Protein AF-A0A7X5WNB0-F1 (afdb_monomer_lite)

Foldseek 3Di:
DEEFLLCQVVLVVVQVVCVVVVHDDDYQDDPHSDGDDQVSRLVSQVVCCVVVVDVDGDYDYNPPPVSVD

Structure (mmCIF, N/CA/C/O backbone):
data_AF-A0A7X5WNB0-F1
#
_entry.id   AF-A0A7X5WNB0-F1
#
loop_
_atom_site.group_PDB
_atom_site.id
_atom_site.type_symbol
_atom_site.label_atom_id
_atom_site.label_alt_id
_atom_site.label_comp_id
_atom_site.label_asym_id
_atom_site.label_entity_id
_atom_site.label_seq_id
_atom_site.pdbx_PDB_ins_code
_atom_site.Cartn_x
_atom_site.Cartn_y
_atom_site.Cartn_z
_atom_site.occupancy
_atom_site.B_iso_or_equiv
_atom_site.auth_seq_id
_atom_site.auth_comp_id
_atom_site.auth_asym_id
_atom_site.auth_atom_id
_atom_site.pdbx_PDB_model_num
ATOM 1 N N . ILE A 1 1 ? -2.551 1.692 3.061 1.00 98.19 1 ILE A N 1
ATOM 2 C CA . ILE A 1 1 ? -1.768 2.551 2.138 1.00 98.19 1 ILE A CA 1
ATOM 3 C C . ILE A 1 1 ? -1.022 1.654 1.165 1.00 98.19 1 ILE A C 1
ATOM 5 O O . ILE A 1 1 ? -0.560 0.608 1.601 1.00 98.19 1 ILE A O 1
ATOM 9 N N . GLY A 1 2 ? -0.939 2.026 -0.108 1.00 97.94 2 GLY A N 1
ATOM 10 C CA . GLY A 1 2 ? -0.215 1.271 -1.127 1.00 97.94 2 GLY A CA 1
ATOM 11 C C . GLY A 1 2 ? 0.433 2.182 -2.167 1.00 97.94 2 GLY A C 1
ATOM 12 O O . GLY A 1 2 ? 0.094 3.365 -2.244 1.00 97.94 2 GLY A O 1
ATOM 13 N N . ALA A 1 3 ? 1.381 1.657 -2.932 1.00 97.81 3 ALA A N 1
ATOM 14 C CA . ALA A 1 3 ? 2.050 2.380 -4.000 1.00 97.81 3 ALA A CA 1
ATOM 15 C C . ALA A 1 3 ? 2.691 1.469 -5.043 1.00 97.81 3 ALA A C 1
ATOM 17 O O . ALA A 1 3 ? 3.059 0.339 -4.734 1.00 97.81 3 ALA A O 1
ATOM 18 N N . ASP A 1 4 ? 2.909 2.008 -6.240 1.00 96.75 4 ASP A N 1
ATOM 19 C CA . ASP A 1 4 ? 3.860 1.431 -7.188 1.00 96.75 4 ASP A CA 1
ATOM 20 C C . ASP A 1 4 ? 5.307 1.846 -6.863 1.00 96.75 4 ASP A C 1
ATOM 22 O O . ASP A 1 4 ? 5.597 2.560 -5.894 1.00 96.75 4 ASP A O 1
ATOM 26 N N . HIS A 1 5 ? 6.231 1.415 -7.715 1.00 96.62 5 HIS A N 1
ATOM 27 C CA . HIS A 1 5 ? 7.648 1.750 -7.620 1.00 96.62 5 HIS A CA 1
ATOM 28 C C . HIS A 1 5 ? 7.938 3.260 -7.698 1.00 96.62 5 HIS A C 1
ATOM 30 O O . HIS A 1 5 ? 8.860 3.751 -7.041 1.00 96.62 5 HIS A O 1
ATOM 36 N N . GLY A 1 6 ? 7.138 4.023 -8.451 1.00 95.50 6 GLY A N 1
ATOM 37 C CA . GLY A 1 6 ? 7.234 5.482 -8.530 1.00 95.50 6 GLY A CA 1
ATOM 38 C C . GLY A 1 6 ? 6.792 6.175 -7.236 1.00 95.50 6 GLY A C 1
ATOM 39 O O . GLY A 1 6 ? 7.398 7.168 -6.823 1.00 95.50 6 GLY A O 1
ATOM 40 N N . GLY A 1 7 ? 5.781 5.625 -6.561 1.00 96.12 7 GLY A N 1
ATOM 41 C CA . GLY A 1 7 ? 5.218 6.139 -5.314 1.00 96.12 7 GLY A CA 1
ATOM 42 C C . GLY A 1 7 ? 5.903 5.652 -4.032 1.00 96.12 7 GLY A C 1
ATOM 43 O O . GLY A 1 7 ? 5.705 6.265 -2.978 1.00 96.12 7 GLY A O 1
ATOM 44 N N . PHE A 1 8 ? 6.736 4.604 -4.096 1.00 97.69 8 PHE A N 1
ATOM 45 C CA . PHE A 1 8 ? 7.316 3.912 -2.934 1.00 97.69 8 PHE A CA 1
ATOM 46 C C . PHE A 1 8 ? 7.902 4.852 -1.865 1.00 97.69 8 PHE A C 1
ATOM 48 O O . PHE A 1 8 ? 7.512 4.808 -0.698 1.00 97.69 8 PHE A O 1
ATOM 55 N N . ARG A 1 9 ? 8.796 5.774 -2.249 1.00 97.38 9 ARG A N 1
ATOM 56 C CA . ARG A 1 9 ? 9.442 6.686 -1.282 1.00 97.38 9 ARG A CA 1
ATOM 57 C C . ARG A 1 9 ? 8.456 7.624 -0.583 1.00 97.38 9 ARG A C 1
ATOM 59 O O . ARG A 1 9 ? 8.648 7.958 0.587 1.00 97.38 9 ARG A O 1
ATOM 66 N N . LEU A 1 10 ? 7.419 8.072 -1.288 1.00 97.31 10 LEU A N 1
ATOM 67 C CA . LEU A 1 10 ? 6.394 8.933 -0.703 1.00 97.31 10 LEU A CA 1
ATOM 68 C C . LEU A 1 10 ? 5.454 8.125 0.203 1.00 97.31 10 LEU A C 1
ATOM 70 O O . LEU A 1 10 ? 5.149 8.585 1.304 1.00 97.31 10 LEU A O 1
ATOM 74 N N . LYS A 1 11 ? 5.076 6.910 -0.211 1.00 97.56 11 LYS A N 1
ATOM 75 C CA . LYS A 1 11 ? 4.308 5.948 0.593 1.00 97.56 11 LYS A CA 1
ATOM 76 C C . LYS A 1 11 ? 4.963 5.707 1.954 1.00 97.56 11 LYS A C 1
ATOM 78 O O . LYS A 1 11 ? 4.305 5.878 2.979 1.00 97.56 11 LYS A O 1
ATOM 83 N N . GLU A 1 12 ? 6.264 5.413 1.968 1.00 98.38 12 GLU A N 1
ATOM 84 C CA . GLU A 1 12 ? 7.036 5.201 3.202 1.00 98.38 12 GLU A CA 1
ATOM 85 C C . GLU A 1 12 ? 7.002 6.431 4.120 1.00 98.38 12 GLU A C 1
ATOM 87 O O . GLU A 1 12 ? 6.732 6.322 5.318 1.00 98.38 12 GLU A O 1
ATOM 92 N N . ARG A 1 13 ? 7.196 7.632 3.559 1.00 98.31 13 ARG A N 1
ATOM 93 C CA . ARG A 1 13 ? 7.183 8.881 4.333 1.00 98.31 13 ARG A CA 1
ATOM 94 C C . ARG A 1 13 ? 5.805 9.196 4.922 1.00 98.31 13 ARG A C 1
ATOM 96 O O . ARG A 1 13 ? 5.725 9.653 6.063 1.00 98.31 13 ARG A O 1
ATOM 103 N N . ILE A 1 14 ? 4.733 8.954 4.166 1.00 98.06 14 ILE A N 1
ATOM 104 C CA . ILE A 1 14 ? 3.353 9.105 4.649 1.00 98.06 14 ILE A CA 1
ATOM 105 C C . ILE A 1 14 ? 3.079 8.086 5.759 1.00 98.06 14 ILE A C 1
ATOM 107 O O . ILE A 1 14 ? 2.621 8.467 6.835 1.00 98.06 14 ILE A O 1
ATOM 111 N N . GLY A 1 15 ? 3.402 6.810 5.526 1.00 98.19 15 GLY A N 1
ATOM 112 C CA . GLY A 1 15 ? 3.205 5.736 6.496 1.00 98.19 15 GLY A CA 1
ATOM 113 C C . GLY A 1 15 ? 3.934 6.001 7.813 1.00 98.19 15 GLY A C 1
ATOM 114 O O . GLY A 1 15 ? 3.338 5.861 8.879 1.00 98.19 15 GLY A O 1
ATOM 115 N N . PHE A 1 16 ? 5.187 6.460 7.754 1.00 98.31 16 PHE A N 1
ATOM 116 C CA . PHE A 1 16 ? 5.945 6.881 8.934 1.00 98.31 16 PHE A CA 1
ATOM 117 C C . PHE A 1 16 ? 5.225 7.992 9.711 1.00 98.31 16 PHE A C 1
ATOM 119 O O . PHE A 1 16 ? 4.977 7.845 10.907 1.00 98.31 16 PHE A O 1
ATOM 126 N N . ARG A 1 17 ? 4.814 9.070 9.029 1.00 98.50 17 ARG A N 1
ATOM 127 C CA . ARG A 1 17 ? 4.177 10.222 9.681 1.00 98.50 17 ARG A CA 1
ATOM 128 C C . ARG A 1 17 ? 2.837 9.873 10.334 1.00 98.50 17 ARG A C 1
ATOM 130 O O . ARG A 1 17 ? 2.534 10.398 11.402 1.00 98.50 17 ARG A O 1
ATOM 137 N N . LEU A 1 18 ? 2.043 9.006 9.706 1.00 98.31 18 LEU A N 1
ATOM 138 C CA . LEU A 1 18 ? 0.774 8.530 10.264 1.00 98.31 18 LEU A CA 1
ATOM 139 C C . LEU A 1 18 ? 1.006 7.685 11.522 1.00 98.31 18 LEU A C 1
ATOM 141 O O . LEU A 1 18 ? 0.350 7.909 12.540 1.00 98.31 18 LEU A O 1
ATOM 145 N N . ARG A 1 19 ? 1.993 6.780 11.491 1.00 98.25 19 ARG A N 1
ATOM 146 C CA . ARG A 1 19 ? 2.369 5.982 12.668 1.00 98.25 19 ARG A CA 1
ATOM 147 C C . ARG A 1 19 ? 2.854 6.862 13.823 1.00 98.25 19 ARG A C 1
ATOM 149 O O . ARG A 1 19 ? 2.452 6.630 14.958 1.00 98.25 19 ARG A O 1
ATOM 156 N N . GLU A 1 20 ? 3.627 7.919 13.554 1.00 98.44 20 GLU A N 1
ATOM 157 C CA . GLU A 1 20 ? 4.018 8.905 14.582 1.00 98.44 20 GLU A CA 1
ATOM 158 C C . GLU A 1 20 ? 2.823 9.620 15.231 1.00 98.44 20 GLU A C 1
ATOM 160 O O . GLU A 1 20 ? 2.917 10.085 16.364 1.00 98.44 20 GLU A O 1
ATOM 165 N N . GLN A 1 21 ? 1.699 9.735 14.523 1.00 98.25 21 GLN A N 1
ATOM 166 C CA . GLN A 1 21 ? 0.464 10.328 15.041 1.00 98.25 21 GLN A CA 1
ATOM 167 C C . GLN A 1 21 ? -0.418 9.314 15.789 1.00 98.25 21 GLN A C 1
ATOM 169 O O . GLN A 1 21 ? -1.528 9.657 16.190 1.00 98.25 21 GLN A O 1
ATOM 174 N N . GLY A 1 22 ? 0.055 8.077 15.983 1.00 98.38 22 GLY A N 1
ATOM 175 C CA . GLY A 1 22 ? -0.707 7.007 16.627 1.00 98.38 22 GLY A CA 1
ATOM 176 C C . GLY A 1 22 ? -1.793 6.400 15.737 1.00 98.38 22 GLY A C 1
ATOM 177 O O . GLY A 1 22 ? -2.689 5.732 16.246 1.00 98.38 22 GLY A O 1
ATOM 178 N N . ILE A 1 23 ? -1.739 6.637 14.422 1.00 98.31 23 ILE A N 1
ATOM 179 C CA . ILE A 1 23 ? -2.663 6.037 13.458 1.00 98.31 23 ILE A CA 1
ATOM 180 C C . ILE A 1 23 ? -2.121 4.662 13.069 1.00 98.31 23 ILE A C 1
ATOM 182 O O . ILE A 1 23 ? -0.966 4.529 12.659 1.00 98.31 23 ILE A O 1
ATOM 186 N N . GLU A 1 24 ? -2.964 3.639 13.175 1.00 98.12 24 GLU A N 1
ATOM 187 C CA . GLU A 1 24 ? -2.647 2.306 12.673 1.00 98.12 24 GLU A CA 1
ATOM 188 C C . GLU A 1 24 ? -2.578 2.323 11.140 1.00 98.12 24 GLU A C 1
ATOM 190 O O . GLU A 1 24 ? -3.477 2.824 10.462 1.00 98.12 24 GLU A O 1
ATOM 195 N N . VAL A 1 25 ? -1.482 1.802 10.585 1.00 98.19 25 VAL A N 1
ATOM 196 C CA . VAL A 1 25 ? -1.225 1.817 9.142 1.00 98.19 25 VAL A CA 1
ATOM 197 C C . VAL A 1 25 ? -1.019 0.399 8.643 1.00 98.19 25 VAL A C 1
ATOM 199 O O . VAL A 1 25 ? 0.022 -0.208 8.904 1.00 98.19 25 VAL A O 1
ATOM 202 N N . VAL A 1 26 ? -1.971 -0.067 7.836 1.00 98.38 26 VAL A N 1
ATOM 203 C CA . VAL A 1 26 ? -1.835 -1.287 7.040 1.00 98.38 26 VAL A CA 1
ATOM 204 C C . VAL A 1 26 ? -1.134 -0.947 5.724 1.00 98.38 26 VAL A C 1
ATOM 206 O O . VAL A 1 26 ? -1.650 -0.173 4.907 1.00 98.38 26 VAL A O 1
ATOM 209 N N . ASP A 1 27 ? 0.064 -1.495 5.531 1.00 97.94 27 ASP A N 1
ATOM 210 C CA . ASP A 1 27 ? 0.833 -1.360 4.293 1.00 97.94 27 ASP A CA 1
ATOM 211 C C . ASP A 1 27 ? 0.427 -2.461 3.306 1.00 97.94 27 ASP A C 1
ATOM 213 O O . ASP A 1 27 ? 0.346 -3.637 3.659 1.00 97.94 27 ASP A O 1
ATOM 217 N N . CYS A 1 28 ? 0.103 -2.067 2.082 1.00 98.06 28 CYS A N 1
ATOM 218 C CA . CYS A 1 28 ? -0.313 -2.968 1.012 1.00 98.06 28 CYS A CA 1
ATOM 219 C C . CYS A 1 28 ? 0.831 -3.238 0.027 1.00 98.06 28 CYS A C 1
ATOM 221 O O . CYS A 1 28 ? 0.620 -3.997 -0.906 1.00 98.06 28 CYS A O 1
ATOM 223 N N . GLY A 1 29 ? 2.011 -2.642 0.236 1.00 97.00 29 GLY A N 1
ATOM 224 C CA . GLY A 1 29 ? 3.131 -2.640 -0.704 1.00 97.00 29 GLY A CA 1
ATOM 225 C C . GLY A 1 29 ? 3.083 -1.439 -1.659 1.00 97.00 29 GLY A C 1
ATOM 226 O O . GLY A 1 29 ? 2.227 -0.572 -1.528 1.00 97.00 29 GLY A O 1
ATOM 227 N N . THR A 1 30 ? 3.990 -1.318 -2.621 1.00 97.12 30 THR A N 1
ATOM 228 C CA . THR A 1 30 ? 5.206 -2.125 -2.795 1.00 97.12 30 THR A CA 1
ATOM 229 C C . THR A 1 30 ? 6.206 -1.913 -1.650 1.00 97.12 30 THR A C 1
ATOM 231 O O . THR A 1 30 ? 6.107 -0.930 -0.911 1.00 97.12 30 THR A O 1
ATOM 234 N N . ASP A 1 31 ? 7.139 -2.838 -1.454 1.00 96.94 31 ASP A N 1
ATOM 235 C CA . ASP A 1 31 ? 8.164 -2.823 -0.400 1.00 96.94 31 ASP A CA 1
ATOM 236 C C . ASP A 1 31 ? 9.562 -2.426 -0.908 1.00 96.94 31 ASP A C 1
ATOM 238 O O . ASP A 1 31 ? 10.495 -2.282 -0.114 1.00 96.94 31 ASP A O 1
ATOM 242 N N . SER A 1 32 ? 9.702 -2.182 -2.213 1.00 96.62 32 SER A N 1
ATOM 243 C CA . SER A 1 32 ? 10.957 -1.772 -2.835 1.00 96.62 32 SER A CA 1
ATOM 244 C C . SER A 1 32 ? 10.735 -0.765 -3.980 1.00 96.62 32 SER A C 1
ATOM 246 O O . SER A 1 32 ? 9.614 -0.586 -4.461 1.00 96.62 32 SER A O 1
ATOM 248 N N . PRO A 1 33 ? 11.792 -0.065 -4.438 1.00 95.19 33 PRO A N 1
ATOM 249 C CA . PRO A 1 33 ? 11.730 0.788 -5.624 1.0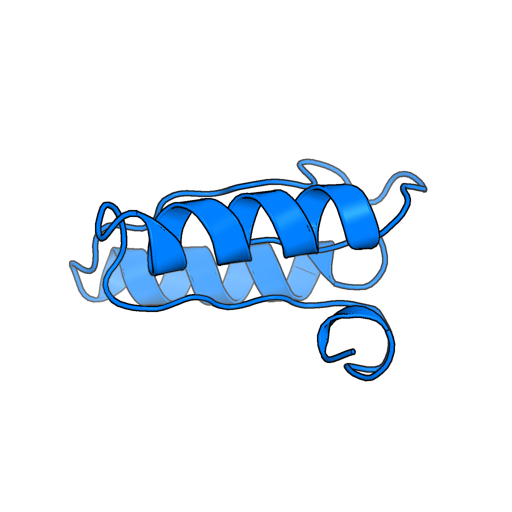0 95.19 33 PRO A CA 1
ATOM 250 C C . PRO A 1 33 ? 11.826 -0.002 -6.943 1.00 95.19 33 PRO A C 1
ATOM 252 O O . PRO A 1 33 ? 11.963 0.616 -8.001 1.00 95.19 33 PRO A O 1
ATOM 255 N N . ASP A 1 34 ? 11.820 -1.336 -6.894 1.00 97.56 34 ASP A N 1
ATOM 256 C CA . ASP A 1 34 ? 11.884 -2.175 -8.087 1.00 97.56 34 ASP A CA 1
ATOM 257 C C . ASP A 1 34 ? 10.570 -2.102 -8.857 1.00 97.56 34 ASP A C 1
ATOM 259 O O . ASP A 1 34 ? 9.501 -1.926 -8.277 1.00 97.56 34 ASP A O 1
ATOM 263 N N . SER A 1 35 ? 10.656 -2.219 -10.181 1.00 97.25 35 SER A N 1
ATOM 264 C CA . SER A 1 35 ? 9.506 -2.043 -11.064 1.00 97.25 35 SER A CA 1
ATOM 265 C C . SER A 1 35 ? 8.398 -3.054 -10.764 1.00 97.25 35 SER A C 1
ATOM 267 O O . SER A 1 35 ? 8.636 -4.259 -10.708 1.00 97.25 35 SER A O 1
ATOM 269 N N . VAL A 1 36 ? 7.188 -2.528 -10.591 1.00 96.81 36 VAL A N 1
ATOM 270 C CA . VAL A 1 36 ? 5.945 -3.2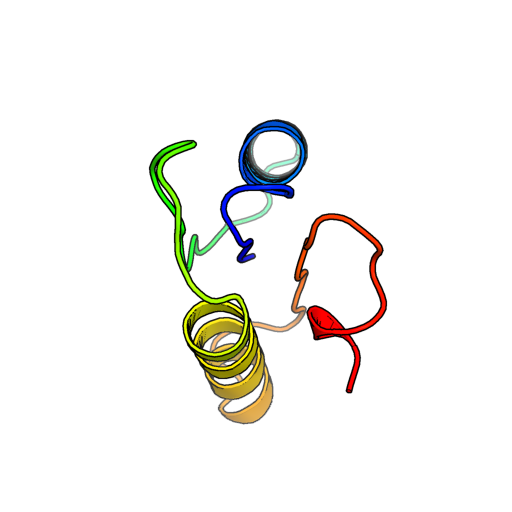52 -10.306 1.00 96.81 36 VAL A CA 1
ATOM 271 C C . VAL A 1 36 ? 4.763 -2.486 -10.896 1.00 96.81 36 VAL A C 1
ATOM 273 O O . VAL A 1 36 ? 4.870 -1.274 -11.126 1.00 96.81 36 VAL A O 1
ATOM 276 N N . ASP A 1 37 ? 3.633 -3.167 -11.066 1.00 95.12 37 ASP A N 1
ATOM 277 C CA . ASP A 1 37 ? 2.405 -2.583 -11.596 1.00 95.12 37 ASP A CA 1
ATOM 278 C C . ASP A 1 37 ? 1.508 -2.043 -10.470 1.00 95.12 37 ASP A C 1
ATOM 280 O O . ASP A 1 37 ? 1.220 -2.717 -9.483 1.00 95.12 37 ASP A O 1
ATOM 284 N N . TYR A 1 38 ? 1.043 -0.800 -10.613 1.00 93.56 38 TYR A N 1
ATOM 285 C CA . TYR A 1 38 ? 0.196 -0.147 -9.609 1.00 93.56 38 TYR A CA 1
ATOM 286 C C . TYR A 1 38 ? -1.167 -0.827 -9.334 1.00 93.56 38 TYR A C 1
ATOM 288 O O . TYR A 1 38 ? -1.622 -0.703 -8.190 1.00 93.56 38 TYR A O 1
ATOM 296 N N . PRO A 1 39 ? -1.858 -1.498 -10.294 1.00 95.81 39 PRO A N 1
ATOM 297 C CA . PRO A 1 39 ? -3.214 -2.000 -10.064 1.00 95.81 39 PRO A CA 1
ATOM 298 C C . PRO A 1 39 ? -3.305 -3.002 -8.915 1.00 95.81 39 PRO A C 1
ATOM 300 O O . PRO A 1 39 ? -4.284 -2.967 -8.174 1.00 95.81 39 PRO A O 1
ATOM 303 N N . ASP A 1 40 ? -2.273 -3.824 -8.710 1.00 96.00 40 ASP A N 1
ATOM 304 C CA . ASP A 1 40 ? -2.233 -4.811 -7.625 1.00 96.00 40 ASP A CA 1
ATOM 305 C C . ASP A 1 40 ? -2.327 -4.129 -6.250 1.00 96.00 40 ASP A C 1
ATOM 307 O O . ASP A 1 40 ? -3.109 -4.519 -5.379 1.00 96.00 40 ASP A O 1
ATOM 311 N N . PHE A 1 41 ? -1.576 -3.041 -6.068 1.00 97.12 41 PHE A N 1
ATOM 312 C CA . PHE A 1 41 ? -1.544 -2.280 -4.818 1.00 97.12 41 PHE A CA 1
ATOM 313 C C . PHE A 1 41 ? -2.778 -1.394 -4.646 1.00 97.12 41 PHE A C 1
ATOM 315 O O . PHE A 1 41 ? -3.275 -1.237 -3.527 1.00 97.12 41 PHE A O 1
ATOM 322 N N . ALA A 1 42 ? -3.282 -0.819 -5.741 1.00 96.81 42 ALA A N 1
ATOM 323 C CA . ALA A 1 42 ? -4.512 -0.035 -5.734 1.00 96.81 42 ALA A CA 1
ATOM 324 C C . ALA A 1 42 ? -5.716 -0.906 -5.336 1.00 96.81 42 ALA A C 1
ATOM 326 O O . ALA A 1 42 ? -6.467 -0.528 -4.433 1.00 96.81 42 ALA A O 1
ATOM 327 N N . ALA A 1 43 ? -5.842 -2.099 -5.928 1.00 97.25 43 ALA A N 1
ATOM 328 C CA . ALA A 1 43 ? -6.885 -3.068 -5.602 1.00 97.25 43 ALA A CA 1
ATOM 329 C C . ALA A 1 43 ? -6.805 -3.511 -4.135 1.00 97.25 43 ALA A C 1
ATOM 331 O O . ALA A 1 43 ? -7.798 -3.410 -3.418 1.00 97.25 43 ALA A O 1
ATOM 332 N N . ALA A 1 44 ? -5.617 -3.885 -3.645 1.00 98.00 44 ALA A N 1
ATOM 333 C CA . ALA A 1 44 ? -5.434 -4.292 -2.250 1.00 98.00 44 ALA A CA 1
ATOM 334 C C . ALA A 1 44 ? -5.839 -3.195 -1.243 1.00 98.00 44 ALA A C 1
ATOM 336 O O . ALA A 1 44 ? -6.423 -3.482 -0.195 1.00 98.00 44 ALA A O 1
ATOM 337 N N . VAL A 1 45 ? -5.558 -1.920 -1.546 1.00 98.06 45 VAL A N 1
ATOM 338 C CA . VAL A 1 45 ? -6.025 -0.793 -0.721 1.00 98.06 45 VAL A CA 1
ATOM 339 C C . VAL A 1 45 ? -7.544 -0.646 -0.806 1.00 98.06 45 VAL A C 1
ATOM 341 O O . VAL A 1 45 ? -8.197 -0.492 0.229 1.00 98.06 45 VAL A O 1
ATOM 344 N N . ALA A 1 46 ? -8.108 -0.681 -2.015 1.00 97.62 46 ALA A N 1
ATOM 345 C CA . ALA A 1 46 ? -9.536 -0.499 -2.245 1.00 97.62 46 ALA A CA 1
ATOM 346 C C . ALA A 1 46 ? -10.376 -1.597 -1.573 1.00 97.62 46 ALA A C 1
ATOM 348 O O . ALA A 1 46 ? -11.375 -1.285 -0.928 1.00 97.62 46 ALA A O 1
ATOM 349 N N . GLU A 1 47 ? -9.948 -2.858 -1.642 1.00 98.31 47 GLU A N 1
ATOM 350 C CA . GLU A 1 47 ? -10.624 -4.003 -1.020 1.00 98.31 47 GLU A CA 1
ATOM 351 C C . GLU A 1 47 ? -10.687 -3.888 0.507 1.00 98.31 47 GLU A C 1
ATOM 353 O O . GLU A 1 47 ? -11.736 -4.131 1.112 1.00 98.31 47 GLU A O 1
ATOM 358 N N . ARG A 1 48 ? -9.600 -3.449 1.153 1.00 98.50 48 ARG A N 1
ATOM 359 C CA . ARG A 1 48 ? -9.576 -3.217 2.609 1.00 98.50 48 ARG A CA 1
ATOM 360 C C . ARG A 1 48 ? -10.502 -2.084 3.036 1.00 98.50 48 ARG A C 1
ATOM 362 O O . ARG A 1 48 ? -11.097 -2.142 4.110 1.00 98.50 48 ARG A O 1
ATOM 369 N N . VAL A 1 49 ? -10.650 -1.058 2.200 1.00 98.44 49 VAL A N 1
ATOM 370 C CA . VAL A 1 49 ? -11.620 0.015 2.452 1.00 98.44 49 VAL A CA 1
ATOM 371 C C . VAL A 1 49 ? -13.048 -0.482 2.232 1.00 98.44 49 VAL A C 1
ATOM 373 O O . VAL A 1 49 ? -13.908 -0.281 3.086 1.00 98.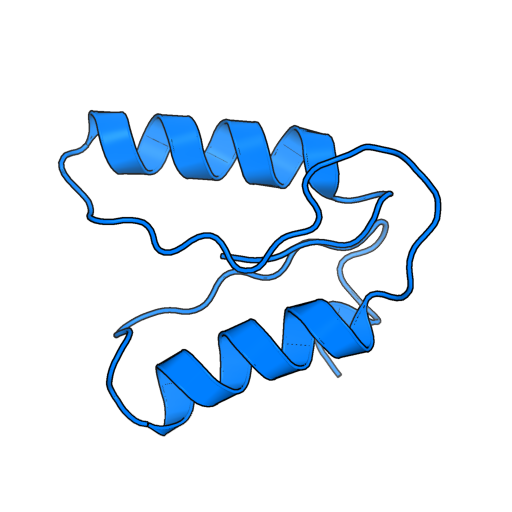44 49 VAL A O 1
ATOM 376 N N . ALA A 1 50 ? -13.303 -1.172 1.120 1.00 98.44 50 ALA A N 1
ATOM 377 C CA . ALA A 1 50 ? -14.627 -1.667 0.752 1.00 98.44 50 ALA A CA 1
ATOM 378 C C . ALA A 1 50 ? -15.169 -2.720 1.735 1.00 98.44 50 ALA A C 1
ATOM 380 O O . ALA A 1 50 ? -16.368 -2.747 2.006 1.00 98.44 50 ALA A O 1
ATOM 381 N N . SER A 1 51 ? -14.294 -3.559 2.295 1.00 98.38 51 SER A N 1
ATOM 382 C CA . SER A 1 51 ? -14.644 -4.552 3.321 1.00 98.38 51 SER A CA 1
ATOM 383 C C . SER A 1 51 ? -14.868 -3.952 4.715 1.00 98.38 51 SER A C 1
ATOM 385 O O . SER A 1 51 ? -15.411 -4.627 5.588 1.00 98.38 51 SER A O 1
ATOM 387 N N . GLY A 1 52 ? -14.470 -2.696 4.937 1.00 98.12 52 GLY A N 1
ATOM 388 C CA . GLY A 1 52 ? -14.545 -2.029 6.237 1.00 98.12 52 GLY A CA 1
ATOM 389 C C . GLY A 1 52 ? -13.396 -2.359 7.196 1.00 98.12 52 GLY A C 1
ATOM 390 O O . GLY A 1 52 ? -13.406 -1.860 8.320 1.00 98.12 52 GLY A O 1
ATOM 391 N N . GLU A 1 53 ? -12.396 -3.142 6.769 1.00 98.19 53 GLU A N 1
ATOM 392 C CA . GLU A 1 53 ? -11.160 -3.378 7.535 1.00 98.19 53 GLU A CA 1
ATOM 393 C C . GLU A 1 53 ? -10.411 -2.060 7.788 1.00 98.19 53 GLU A C 1
ATOM 395 O O . GLU A 1 53 ? -9.894 -1.814 8.876 1.00 98.19 53 GLU A O 1
ATOM 400 N N . CYS A 1 54 ? -10.390 -1.178 6.787 1.00 98.38 54 CYS A N 1
ATOM 401 C CA . CYS A 1 54 ? -9.775 0.140 6.860 1.00 98.38 54 CYS A CA 1
ATOM 402 C C . CYS A 1 54 ? -10.814 1.239 6.624 1.00 98.38 54 CYS A C 1
ATOM 404 O O . CYS A 1 54 ? -11.564 1.216 5.655 1.00 98.38 54 CYS A O 1
ATOM 406 N N . ARG A 1 55 ? -10.801 2.283 7.460 1.00 97.81 55 ARG A N 1
ATOM 407 C CA . ARG A 1 55 ? -11.664 3.461 7.253 1.00 97.81 55 ARG A CA 1
ATOM 408 C C . ARG A 1 55 ? -11.242 4.308 6.046 1.00 97.81 55 ARG A C 1
ATOM 410 O O . ARG A 1 55 ? -12.082 4.958 5.433 1.00 97.81 55 ARG A O 1
ATOM 417 N N . TRP A 1 56 ? -9.944 4.346 5.752 1.00 97.75 56 TRP A N 1
ATOM 418 C CA . TRP A 1 56 ? -9.356 5.209 4.729 1.00 97.75 56 TRP A CA 1
ATOM 419 C C . TRP A 1 56 ? -8.342 4.444 3.881 1.00 97.75 56 TRP A C 1
ATOM 421 O O . TRP A 1 56 ? -7.605 3.602 4.396 1.00 97.75 56 TRP A O 1
ATOM 431 N N . GLY A 1 57 ? -8.276 4.792 2.597 1.00 97.50 57 GLY A N 1
ATOM 432 C CA . GLY A 1 57 ? -7.284 4.301 1.646 1.00 97.50 57 GLY A CA 1
ATOM 433 C C . GLY A 1 57 ? -6.392 5.438 1.157 1.00 97.50 57 GLY A C 1
ATOM 434 O O . GLY A 1 57 ? -6.853 6.561 0.973 1.00 97.50 57 GLY A O 1
ATOM 435 N N . ILE A 1 58 ? -5.109 5.144 0.958 1.00 97.56 58 ILE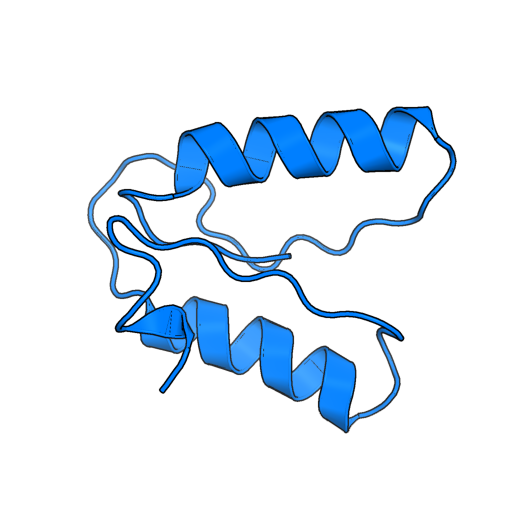 A N 1
ATOM 436 C CA . ILE A 1 58 ? -4.144 6.041 0.312 1.00 97.56 58 ILE A CA 1
ATOM 437 C C . ILE A 1 58 ? -3.408 5.191 -0.715 1.00 97.56 58 ILE A C 1
ATOM 439 O O . ILE A 1 58 ? -2.838 4.164 -0.334 1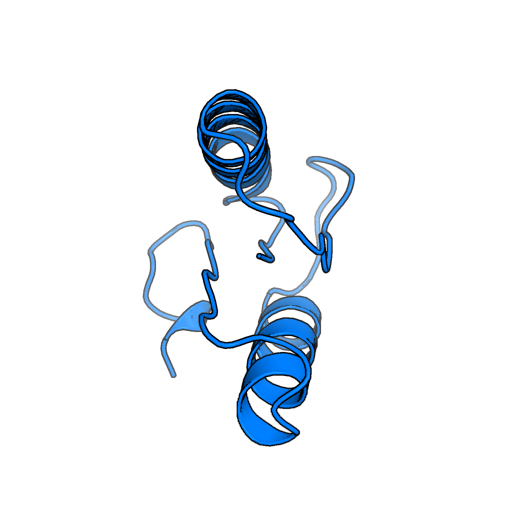.00 97.56 58 ILE A O 1
ATOM 443 N N . VAL A 1 59 ? -3.423 5.614 -1.975 1.00 97.25 59 VAL A N 1
ATOM 444 C CA . VAL A 1 59 ? -2.650 5.000 -3.058 1.00 97.25 59 VAL A CA 1
ATOM 445 C C . VAL A 1 59 ? -1.727 6.061 -3.648 1.00 97.25 59 VAL A C 1
ATOM 447 O O . VAL A 1 59 ? -2.114 7.224 -3.753 1.00 97.25 59 VAL A O 1
ATOM 450 N N . VAL A 1 60 ? -0.492 5.678 -3.962 1.00 96.50 60 VAL A N 1
ATOM 451 C CA . VAL A 1 60 ? 0.511 6.572 -4.548 1.00 96.50 60 VAL A CA 1
ATOM 452 C C . VAL A 1 60 ? 1.143 5.897 -5.760 1.00 96.50 60 VAL A C 1
ATOM 454 O O . VAL A 1 60 ? 1.806 4.879 -5.627 1.00 96.50 60 VAL A O 1
ATOM 457 N N . ASP A 1 61 ? 0.991 6.474 -6.939 1.00 93.12 61 ASP A N 1
ATOM 458 C CA . ASP A 1 61 ? 1.748 6.112 -8.140 1.00 93.12 61 ASP A CA 1
ATOM 459 C C . ASP A 1 61 ? 2.568 7.314 -8.633 1.00 93.12 61 ASP A C 1
ATOM 461 O O . ASP A 1 61 ? 2.516 8.405 -8.057 1.00 93.12 61 ASP A O 1
ATOM 465 N N . GLY A 1 62 ? 3.354 7.131 -9.697 1.00 90.00 62 GLY A N 1
ATOM 466 C CA . GLY A 1 62 ? 4.235 8.188 -10.208 1.00 90.00 62 GLY A CA 1
ATOM 467 C C . GLY A 1 62 ? 3.526 9.506 -10.573 1.00 90.00 62 GLY A C 1
ATOM 468 O O . GLY A 1 62 ? 4.135 10.569 -10.458 1.00 90.00 62 GLY A O 1
ATOM 469 N N . ALA A 1 63 ? 2.254 9.456 -10.992 1.00 90.38 63 ALA A N 1
ATOM 470 C CA . ALA A 1 63 ? 1.495 10.629 -11.445 1.00 90.38 63 ALA A CA 1
ATOM 471 C C . ALA A 1 63 ? 0.185 10.901 -10.680 1.00 90.38 63 ALA A C 1
ATOM 473 O O . ALA A 1 63 ? -0.393 11.973 -10.848 1.00 90.38 63 ALA A O 1
ATOM 474 N N . GLY A 1 64 ? -0.314 9.965 -9.875 1.00 84.12 64 GLY A N 1
ATOM 475 C CA . GLY A 1 64 ? -1.622 10.062 -9.216 1.00 84.12 64 GLY A CA 1
ATOM 476 C C . GLY A 1 64 ? -2.816 9.672 -10.094 1.00 84.12 64 GLY A C 1
ATOM 477 O O . GLY A 1 64 ? -3.944 9.751 -9.621 1.00 84.12 64 GLY A O 1
ATOM 478 N N . ILE A 1 65 ? -2.608 9.331 -11.372 1.00 86.94 65 ILE A N 1
ATOM 479 C CA . ILE A 1 65 ? -3.700 9.150 -12.348 1.00 86.94 65 ILE A CA 1
ATOM 480 C C . ILE A 1 65 ? -4.083 7.681 -12.491 1.00 86.94 65 ILE A C 1
ATOM 482 O O . ILE A 1 65 ? -5.270 7.370 -12.486 1.00 86.94 65 ILE A O 1
ATOM 486 N N . GLY A 1 66 ? -3.101 6.786 -12.637 1.00 80.06 66 GLY A N 1
ATOM 487 C CA . GLY A 1 66 ? -3.375 5.364 -12.829 1.00 80.06 66 GLY A CA 1
ATOM 488 C C . GLY A 1 66 ? -4.041 4.788 -11.589 1.00 80.06 66 GLY A C 1
ATOM 489 O O . GLY A 1 66 ? -5.091 4.166 -11.677 1.00 80.06 66 GLY A O 1
ATOM 490 N N . SER A 1 67 ? -3.483 5.103 -10.424 1.00 82.50 67 SER A N 1
ATOM 491 C CA . SER A 1 67 ? -3.993 4.656 -9.129 1.00 82.50 67 SER A CA 1
ATOM 492 C C . SER A 1 67 ? -5.381 5.187 -8.740 1.00 82.50 67 SER A C 1
ATOM 494 O O . SER A 1 67 ? -5.979 4.658 -7.804 1.00 82.50 67 SER A O 1
ATOM 496 N N . ALA A 1 68 ? -5.877 6.232 -9.412 1.00 82.38 68 ALA A N 1
ATOM 497 C CA . ALA A 1 68 ? -7.156 6.878 -9.114 1.00 82.38 68 ALA A CA 1
ATOM 498 C C . ALA A 1 68 ? -8.310 6.447 -10.039 1.00 82.38 68 ALA A C 1
ATOM 500 O O . ALA A 1 68 ? -9.441 6.890 -9.821 1.00 82.38 68 ALA A O 1
ATOM 501 N N . MET A 1 69 ? -8.025 5.646 -11.070 1.00 74.81 69 MET A N 1
ATOM 502 C CA . MET A 1 69 ? -9.020 5.077 -11.989 1.00 74.81 69 MET A CA 1
ATOM 503 C C . MET A 1 69 ? -9.530 3.732 -11.481 1.00 74.81 69 MET A C 1
ATOM 505 O O . MET A 1 69 ? -10.754 3.508 -11.612 1.00 74.81 69 MET A O 1
#

pLDDT: mean 95.86, std 4.76, range [74.81, 98.5]

Sequence (69 aa):
IGADHGGFRLKERIGFRLREQGIEVVDCGTDSPDSVDYPDFAAAVAERVASGECRWGIVVDGAGIGSAM

Radius of gyration: 11.19 Å; chains: 1; bounding box: 26×15×30 Å

Secondary structure (DSSP, 8-state):
-EE-TTTHHHHHHHHHHHHHTT---------SSS---HHHHHHHHHHHHHTTS-S---EE-SSSSGGG-

=== Feature glossary ===
The features interleaved in this record are:

— What the protein is —

Sequence gives the chain of amino acids in standard one-letter code (A=alanine, C=cysteine, …, Y=tyrosine), read N→C. It is the only feature that is directly encoded by the gene; all structural features are derived from the folded form of this sequence.

Database cross-references. InterPro integrates a dozen domain/family signature databases into unified entries with residue-range hits. GO terms attach function/process/location labels with evidence codes. CATH codes position the fold in a four-level structural taxonomy. Organism is the NCBI-taxonomy species name.

— Where its atoms are —

Atomic coordinates in PDBx/mmCIF format — the same representation the Protein Data Bank distributes. Each line of the _atom_site loop places one backbone atom in Cartesian space (units: ångströms, origin: arbitrary).

The six renders are orthographic views along the three Cartesian axes in both directions. Representation (cartoon, sticks, or surface) and color scheme (sequence-rainbow or by-chain) vary across proteins so the training set covers all the common visualization conventions.

— Local backbone conformation —

Eight-state secondary structure (DSSP): H is the canonical α-helix, G the tighter 3₁₀-helix, I the wider π-helix; E/B are β-structure, T and S are turns and bends, and '-' is everything else. DSSP derives these from the pattern of main-chain N–H···O=C hydrogen bonds, not from the sequence.

P-SEA three-state annotation labels each residue as helix, strand, or coil based purely on the geometry of the Cα trace. It serves as a fallback when the full backbone (and thus DSSP) is unavailable.

The φ/ψ torsion pair specifies the backbone conformation at each residue. φ rotates about the N–Cα bond, ψ about the Cα–C bond. Steric clashes forbid most of the (φ, ψ) plane — the allowed regions (α-helix basin, β-sheet basin, left-handed helix) are the Ramachandran-allowed regions.

— Global shape and packing —

The geometric summary reports three shape descriptors. Rg (radius of gyration) measures how spread out the Cα atoms are about their centre of mass; compact globular proteins have small Rg, elongated or unfolded ones large. Cα contacts (<8 Å, |i−j|>4) count long-range residue pairs in spatial proximity — high for tightly packed folds, near zero for rods or random coil. The bounding-box extents give the protein's footprint along x, y, z in Å.

Solvent-accessible surface area (SASA) is the area in Å² traced out by the centre of a 1.4 Å probe sphere (a water molecule) rolled over the protein's van der Waals surface (Shrake–Rupley / Lee–Richards construction). Buried residues have near-zero SASA; fully exposed residues can exceed 200 Å². The total SASA scales roughly with the number of surface residues.

The contact map is a binary N×N matrix image: pixel (i, j) is dark where Cα_i and Cα_j are within 8 Å and |i−j|>4. Because the |i−j|>4 filter removes local helical contacts, off-diagonal stripes parallel to the main diagonal indicate parallel β-sheets; stripes perpendicular to it indicate antiparallel β-sheets. The Ramachandran plot scatters every residue's (φ, ψ) pair against the sterically allowed regions. The PAE heatmap renders the predicted-aligned-error matrix.

— Structural neighborhood —

3Di is Foldseek's structural alphabet. Each residue is assigned one of twenty discrete states based on how its Cα sits relative to its spatial (not sequential) neighbors. Aligning 3Di strings finds structural homologs roughly as well as full 3D superposition, but orders of magnitude faster.

Nearest PDB neighbors are the top structural matches found by Foldseek when searching this structure against t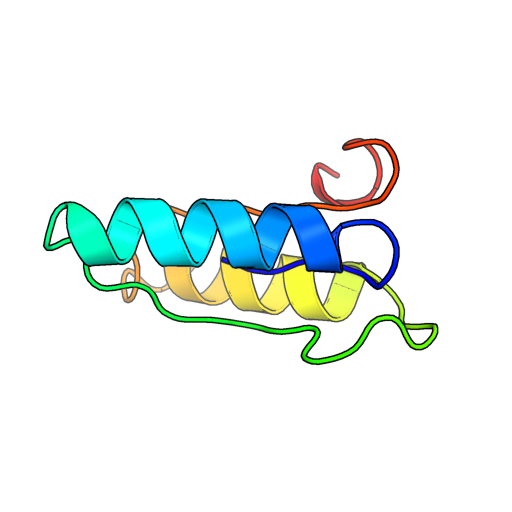he entire Protein Data Bank. Each hit reports a TM-score (0 to 1; >0.5 almost always implies the same fold) and an E-value. These are *structural* homologs — they may share no detectable sequence similarity.

— Confidence and disorder —

For AlphaFold models, the B-factor field carries pLDDT — the model's own estimate of local accuracy on a 0–100 scale. Regions with pLDDT<50 should be treated as essentially unmodeled; they often correspond to intrinsically disordered segments.

Crystallographic B-factors measure how much each atom's electron density is smeared out, in Å². They rise in mobile loops and surface residues and fall in the buried interior. In AlphaFold models this column is repurposed to hold pLDDT instead.

Predicted aligned error is AlphaFold's pairwise confidence. Unlike pLDDT (per-residue), PAE is per-residue-pair and captures whether two parts of the structure are correctly placed relative to each other. Units are ångströms of expected positional error.